Protein AF-A0A250WT28-F1 (afdb_monomer_lite)

pLDDT: mean 71.99, std 18.61, range [30.12, 95.12]

Sequence (180 aa):
MRSRLPEPYLRAFDVEDGTICCRICLDSLNASDLSSGLAIKLGCRCSASGFDVMHRSCAAQWFGSIHQSSKCEVCSSEAVGLPTDVKDKIRSGTSSTTSLHPGPEAAPIATILDQLSSFPSVPAFLGNYSAFCLLPATITCITLTLFYMKVIEVDNGTGIGLTIGISALTILHWFLFPRK

Organism: NCBI:txid1157962

InterPro domains:
  IPR011016 Zinc finger, RING-CH-type [PF12906] (22-75)
  IPR011016 Zinc finger, RING-CH-type [PS51292] (14-82)
  IPR011016 Zinc finger, RING-CH-type [SM00744] (21-76)
  IPR013083 Zinc finger, RING/FYVE/PHD-type [G3DSA:3.30.40.10] (13-82)

Structure (mmCIF, N/CA/C/O backbone):
data_AF-A0A250WT28-F1
#
_entry.id   AF-A0A250WT28-F1
#
loop_
_atom_site.group_PDB
_atom_site.id
_atom_site.type_symbol
_atom_site.label_atom_id
_atom_site.label_alt_id
_atom_site.label_comp_id
_atom_site.label_asym_id
_atom_site.label_entity_id
_atom_site.label_seq_id
_atom_site.pdbx_PDB_ins_code
_atom_site.Cartn_x
_atom_site.Cartn_y
_atom_site.Cartn_z
_atom_site.occupancy
_atom_site.B_iso_or_equiv
_atom_site.auth_seq_id
_atom_site.auth_comp_id
_atom_site.auth_asym_id
_atom_site.auth_atom_id
_atom_site.pdbx_PDB_model_num
ATOM 1 N N . MET A 1 1 ? 11.736 22.989 -9.990 1.00 37.16 1 MET A N 1
ATOM 2 C CA . MET A 1 1 ? 12.079 21.965 -11.001 1.00 37.16 1 MET A CA 1
ATOM 3 C C . MET A 1 1 ? 11.486 20.635 -10.556 1.00 37.16 1 MET A C 1
ATOM 5 O O . MET A 1 1 ? 12.041 20.006 -9.671 1.00 37.16 1 MET A O 1
ATOM 9 N N . ARG A 1 2 ? 10.310 20.257 -11.080 1.00 41.88 2 ARG A N 1
ATOM 10 C CA . ARG A 1 2 ? 9.745 18.910 -10.894 1.00 41.88 2 ARG A CA 1
ATOM 11 C C . ARG A 1 2 ? 10.356 18.027 -11.977 1.00 41.88 2 ARG A C 1
ATOM 13 O O . ARG A 1 2 ? 10.169 18.311 -13.159 1.00 41.88 2 ARG A O 1
ATOM 20 N N . SER A 1 3 ? 11.145 17.039 -11.581 1.00 40.41 3 SER A N 1
ATOM 21 C CA . SER A 1 3 ? 11.700 16.030 -12.478 1.00 40.41 3 SER A CA 1
ATOM 22 C C . SER A 1 3 ? 10.547 15.283 -13.151 1.00 40.41 3 SER A C 1
ATOM 24 O O . SER A 1 3 ? 9.738 14.637 -12.489 1.00 40.41 3 SER A O 1
ATOM 26 N N . ARG A 1 4 ? 10.447 15.422 -14.477 1.00 46.19 4 ARG A N 1
ATOM 27 C CA . ARG A 1 4 ? 9.578 14.591 -15.313 1.00 46.19 4 ARG A CA 1
ATOM 28 C C . ARG A 1 4 ? 10.151 13.180 -15.272 1.00 46.19 4 ARG A C 1
ATOM 30 O O . ARG A 1 4 ? 11.218 12.943 -15.833 1.00 46.19 4 ARG A O 1
ATOM 37 N N . LEU A 1 5 ? 9.483 12.278 -14.563 1.00 43.56 5 LEU A N 1
ATOM 38 C CA . LEU A 1 5 ? 9.768 10.856 -14.689 1.00 43.56 5 LEU A CA 1
ATOM 39 C C . LEU A 1 5 ? 9.374 10.394 -16.104 1.00 43.56 5 LEU A C 1
ATOM 41 O O . LEU A 1 5 ? 8.420 10.933 -16.672 1.00 43.56 5 LEU A O 1
ATOM 45 N N . PRO A 1 6 ? 10.123 9.449 -16.692 1.00 43.72 6 PRO A N 1
ATOM 46 C CA . PRO A 1 6 ? 9.881 8.964 -18.043 1.00 43.72 6 PRO A CA 1
ATOM 47 C C . PRO A 1 6 ? 8.494 8.305 -18.163 1.00 43.72 6 PRO A C 1
ATOM 49 O O . PRO A 1 6 ? 8.094 7.488 -17.334 1.00 43.72 6 PRO A O 1
ATOM 52 N N . GLU A 1 7 ? 7.789 8.654 -19.245 1.00 45.59 7 GLU A N 1
ATOM 53 C CA . GLU A 1 7 ? 6.416 8.252 -19.592 1.00 45.59 7 GLU A CA 1
ATOM 54 C C . GLU A 1 7 ? 6.078 6.741 -19.516 1.00 45.59 7 GLU A C 1
ATOM 56 O O . GLU A 1 7 ? 4.933 6.439 -19.174 1.00 45.59 7 GLU A O 1
ATOM 61 N N . PRO A 1 8 ? 6.985 5.760 -19.746 1.00 45.44 8 PRO A N 1
ATOM 62 C CA . PRO A 1 8 ? 6.608 4.343 -19.670 1.00 45.44 8 PRO A CA 1
ATOM 63 C C . PRO A 1 8 ? 6.257 3.838 -18.262 1.00 45.44 8 PRO A C 1
ATOM 65 O O . PRO A 1 8 ? 5.731 2.736 -18.147 1.00 45.44 8 PRO A O 1
ATOM 68 N N . TYR A 1 9 ? 6.511 4.609 -17.196 1.00 41.12 9 TYR A N 1
ATOM 69 C CA . TYR A 1 9 ? 6.112 4.228 -15.832 1.00 41.12 9 TYR A CA 1
ATOM 70 C C . TYR A 1 9 ? 4.741 4.793 -15.416 1.00 41.12 9 TYR A C 1
ATOM 72 O O . TYR A 1 9 ? 4.181 4.370 -14.408 1.00 41.12 9 TYR A O 1
ATOM 80 N N . LEU A 1 10 ? 4.183 5.742 -16.177 1.00 42.09 10 LEU A N 1
ATOM 81 C CA . LEU A 1 10 ? 2.917 6.405 -15.834 1.00 42.09 10 LEU A CA 1
ATOM 82 C C . LEU A 1 10 ? 1.678 5.719 -16.432 1.00 42.09 10 LEU A C 1
ATOM 84 O O . LEU A 1 10 ? 0.588 5.931 -15.918 1.00 42.09 10 LEU A O 1
ATOM 88 N N . ARG A 1 11 ? 1.834 4.851 -17.442 1.00 41.72 11 ARG A N 1
ATOM 89 C CA . ARG A 1 11 ? 0.713 4.158 -18.116 1.00 41.72 11 ARG A CA 1
ATOM 90 C C . ARG A 1 11 ? 0.277 2.825 -17.498 1.00 41.72 11 ARG A C 1
ATOM 92 O O . ARG A 1 11 ? -0.579 2.150 -18.052 1.00 41.72 11 ARG A O 1
ATOM 99 N N . ALA A 1 12 ? 0.842 2.408 -16.364 1.00 37.84 12 ALA A N 1
ATOM 100 C CA . ALA A 1 12 ? 0.394 1.181 -15.690 1.00 37.84 12 ALA A CA 1
ATOM 101 C C . ALA A 1 12 ? -0.852 1.385 -14.801 1.00 37.84 12 ALA A C 1
ATOM 103 O O . ALA A 1 12 ? -1.353 0.422 -14.230 1.00 37.84 12 ALA A O 1
ATOM 104 N N . PHE A 1 13 ? -1.353 2.620 -14.679 1.00 43.00 13 PHE A N 1
ATOM 105 C CA . PHE A 1 13 ? -2.541 2.954 -13.884 1.00 43.00 13 PHE A CA 1
ATOM 106 C C . PHE A 1 13 ? -3.515 3.882 -14.623 1.00 43.00 13 PHE A C 1
ATOM 108 O O . PHE A 1 13 ? -4.286 4.596 -13.983 1.00 43.00 13 PHE A O 1
ATOM 115 N N . ASP A 1 14 ? -3.524 3.855 -15.958 1.00 42.06 14 ASP A N 1
ATOM 116 C CA . ASP A 1 14 ? -4.690 4.336 -16.698 1.00 42.06 14 ASP A CA 1
ATOM 117 C C . ASP A 1 14 ? -5.802 3.290 -16.518 1.00 42.06 14 ASP A C 1
ATOM 119 O O . ASP A 1 14 ? -5.972 2.363 -17.307 1.00 42.06 14 ASP A O 1
ATOM 123 N N . VAL A 1 15 ? -6.516 3.398 -15.394 1.00 51.44 15 VAL A N 1
ATOM 124 C CA . VAL A 1 15 ? -7.811 2.747 -15.163 1.00 51.44 15 VAL A CA 1
ATOM 125 C C . VAL A 1 15 ? -8.800 3.436 -16.107 1.00 51.44 15 VAL A C 1
ATOM 127 O O . VAL A 1 15 ? -9.534 4.339 -15.715 1.00 51.44 15 VAL A O 1
ATOM 130 N N . GLU A 1 16 ? -8.720 3.091 -17.393 1.00 48.59 16 GLU A N 1
ATOM 131 C CA . GLU A 1 16 ? -9.537 3.665 -18.472 1.00 48.59 16 GLU A CA 1
ATOM 132 C C . GLU A 1 16 ? -10.879 2.943 -18.661 1.00 48.59 16 GLU A C 1
ATOM 134 O O . GLU A 1 16 ? -11.662 3.291 -19.536 1.00 48.59 16 GLU A O 1
ATOM 139 N N . ASP A 1 17 ? -11.200 2.004 -17.779 1.00 52.97 17 ASP A N 1
ATOM 140 C CA . ASP A 1 17 ? -12.549 1.494 -17.601 1.00 52.97 17 ASP A CA 1
ATOM 141 C C . ASP A 1 17 ? -12.997 1.869 -16.194 1.00 52.97 17 ASP A C 1
ATOM 143 O O . ASP A 1 17 ? -12.223 1.758 -15.248 1.00 52.97 17 ASP A O 1
ATOM 147 N N . GLY A 1 18 ? -14.249 2.288 -16.011 1.00 60.91 18 GLY A N 1
ATOM 148 C CA . GLY A 1 18 ? -14.852 2.592 -14.703 1.00 60.91 18 GLY A CA 1
ATOM 149 C C . GLY A 1 18 ? -14.945 1.397 -13.734 1.00 60.91 18 GLY A C 1
ATOM 150 O O . GLY A 1 18 ? -15.872 1.327 -12.928 1.00 60.91 18 GLY A O 1
ATOM 151 N N . THR A 1 19 ? -14.028 0.436 -13.828 1.00 68.06 19 THR A N 1
ATOM 152 C CA . THR A 1 19 ? -13.815 -0.685 -12.928 1.00 68.06 19 THR A CA 1
ATOM 153 C C . THR A 1 19 ? -13.256 -0.178 -11.608 1.00 68.06 19 THR A C 1
ATOM 155 O O . THR A 1 19 ? -12.152 0.359 -11.527 1.00 68.06 19 THR A O 1
ATOM 158 N N . ILE A 1 20 ? -14.039 -0.356 -10.554 1.00 81.81 20 ILE A N 1
ATOM 159 C CA . ILE A 1 20 ? -13.623 -0.075 -9.186 1.00 81.81 20 ILE A CA 1
ATOM 160 C C . ILE A 1 20 ? -12.751 -1.248 -8.730 1.00 81.81 20 ILE A C 1
ATOM 162 O O . ILE A 1 20 ? -13.144 -2.395 -8.911 1.00 81.81 20 ILE A O 1
ATOM 166 N N . CYS A 1 21 ? -11.589 -0.994 -8.129 1.00 87.19 21 CYS A N 1
ATOM 167 C CA . CYS A 1 21 ? -10.707 -2.047 -7.612 1.00 87.19 21 CYS A CA 1
ATOM 168 C C . CYS A 1 21 ? -10.499 -1.892 -6.106 1.00 87.19 21 CYS A C 1
ATOM 170 O O . CYS A 1 21 ? -10.442 -0.780 -5.573 1.00 87.19 21 CYS A O 1
ATOM 172 N N . CYS A 1 22 ? -10.360 -3.009 -5.394 1.00 90.88 22 CYS A N 1
ATOM 173 C CA . CYS A 1 22 ? -10.061 -2.975 -3.972 1.00 90.88 22 CYS A CA 1
ATOM 174 C C . CYS A 1 22 ? -8.612 -2.525 -3.769 1.00 90.88 22 CYS A C 1
ATOM 176 O O . CYS A 1 22 ? -7.687 -3.237 -4.130 1.00 90.88 22 CYS A O 1
ATOM 178 N N . ARG A 1 23 ? -8.379 -1.386 -3.112 1.00 87.88 23 ARG A N 1
ATOM 179 C CA . ARG A 1 23 ? -7.018 -0.831 -2.957 1.00 87.88 23 ARG A CA 1
ATOM 180 C C . ARG A 1 23 ? -6.025 -1.681 -2.147 1.00 87.88 23 ARG A C 1
ATOM 182 O O . ARG A 1 23 ? -4.846 -1.359 -2.126 1.00 87.88 23 ARG A O 1
ATOM 189 N N . ILE A 1 24 ? -6.499 -2.705 -1.431 1.00 90.75 24 ILE A N 1
ATOM 190 C CA . ILE A 1 24 ? -5.652 -3.560 -0.584 1.00 90.75 24 ILE A CA 1
ATOM 191 C C . ILE A 1 24 ? -5.164 -4.789 -1.349 1.00 90.75 24 ILE A C 1
ATOM 193 O O . ILE A 1 24 ? -3.980 -5.098 -1.285 1.00 90.75 24 ILE A O 1
ATOM 197 N N . CYS A 1 25 ? -6.054 -5.489 -2.060 1.00 92.50 25 CYS A N 1
ATOM 198 C CA . CYS A 1 25 ? -5.685 -6.672 -2.846 1.00 92.50 25 CYS A CA 1
ATOM 199 C C . CYS A 1 25 ? -5.506 -6.388 -4.342 1.00 92.50 25 CYS A C 1
ATOM 201 O O . CYS A 1 25 ? -5.004 -7.242 -5.055 1.00 92.50 25 CYS A O 1
ATOM 203 N N . LEU A 1 26 ? -5.879 -5.191 -4.802 1.00 89.62 26 LEU A N 1
ATOM 204 C CA . LEU A 1 26 ? -5.861 -4.744 -6.199 1.00 89.62 26 LEU A CA 1
ATOM 205 C C . LEU A 1 26 ? -6.792 -5.523 -7.143 1.00 89.62 26 LEU A C 1
ATOM 207 O O . LEU A 1 26 ? -6.817 -5.233 -8.335 1.00 89.62 26 LEU A O 1
ATOM 211 N N . ASP A 1 27 ? -7.615 -6.431 -6.615 1.00 89.69 27 ASP A N 1
ATOM 212 C CA . ASP A 1 27 ? -8.633 -7.138 -7.390 1.00 89.69 27 ASP A CA 1
ATOM 213 C C . ASP A 1 27 ? -9.806 -6.219 -7.756 1.00 89.69 27 ASP A C 1
ATOM 215 O O . ASP A 1 27 ? -10.205 -5.336 -6.983 1.00 89.69 27 ASP A O 1
ATOM 219 N N . SER A 1 28 ? -10.394 -6.465 -8.924 1.00 88.00 28 SER A N 1
ATOM 220 C CA . SER A 1 28 ? -11.584 -5.762 -9.401 1.00 88.00 28 SER A CA 1
ATOM 221 C C . SER A 1 28 ? -12.808 -6.065 -8.534 1.00 88.00 28 SER A C 1
ATOM 223 O O . SER A 1 28 ? -13.036 -7.199 -8.120 1.00 88.00 28 SER A O 1
ATOM 225 N N . LEU A 1 29 ? -13.614 -5.037 -8.290 1.00 86.88 29 LEU A N 1
ATOM 226 C CA . LEU A 1 29 ? -14.873 -5.090 -7.558 1.00 86.88 29 LEU A CA 1
ATOM 227 C C . LEU A 1 29 ? -16.028 -4.892 -8.534 1.00 86.88 29 LEU A C 1
ATOM 229 O O . LEU A 1 29 ? -16.115 -3.867 -9.215 1.00 86.88 29 LEU A O 1
ATOM 233 N N . ASN A 1 30 ? -16.957 -5.841 -8.553 1.00 84.56 30 ASN A N 1
ATOM 234 C CA . ASN A 1 30 ? -18.154 -5.749 -9.375 1.00 84.56 30 ASN A CA 1
ATOM 235 C C . ASN A 1 30 ? -19.343 -5.228 -8.558 1.00 84.56 30 ASN A C 1
ATOM 237 O O . ASN A 1 30 ? -19.406 -5.358 -7.334 1.00 84.56 30 ASN A O 1
ATOM 241 N N . ALA A 1 31 ? -20.355 -4.687 -9.242 1.00 79.75 31 ALA A N 1
ATOM 242 C CA . ALA A 1 31 ? -21.599 -4.260 -8.594 1.00 79.75 31 ALA A CA 1
ATOM 243 C C . ALA A 1 31 ? -22.287 -5.410 -7.826 1.00 79.75 31 ALA A C 1
ATOM 245 O O . ALA A 1 31 ? -22.871 -5.190 -6.763 1.00 79.75 31 ALA A O 1
ATOM 246 N N . SER A 1 32 ? -22.155 -6.644 -8.326 1.00 83.00 32 SER A N 1
ATOM 247 C CA . SER A 1 32 ? -22.651 -7.858 -7.673 1.00 83.00 32 SER A CA 1
ATOM 248 C C . SER A 1 32 ? -22.025 -8.082 -6.295 1.00 83.00 32 SER A C 1
ATOM 250 O O . SER A 1 32 ? -22.739 -8.462 -5.369 1.00 83.00 32 SER A O 1
ATOM 252 N N . ASP A 1 33 ? -20.737 -7.775 -6.123 1.00 86.12 33 ASP A N 1
ATOM 253 C CA . ASP A 1 33 ? -20.021 -7.951 -4.852 1.00 86.12 33 ASP A CA 1
ATOM 254 C C . ASP A 1 33 ? -20.517 -6.972 -3.789 1.00 86.12 33 ASP A C 1
ATOM 256 O O . ASP A 1 33 ? -20.582 -7.291 -2.600 1.00 86.12 33 ASP A O 1
ATOM 260 N N . LEU A 1 34 ? -20.931 -5.781 -4.225 1.00 84.94 34 LEU A N 1
ATOM 261 C CA . LEU A 1 34 ? -21.546 -4.789 -3.353 1.00 84.94 34 LEU A CA 1
ATOM 262 C C . LEU A 1 34 ? -22.952 -5.217 -2.921 1.00 84.94 34 LEU A C 1
ATOM 264 O O . LEU A 1 34 ? -23.323 -5.044 -1.763 1.00 84.94 34 LEU A O 1
ATOM 268 N N . SER A 1 35 ? -23.724 -5.804 -3.840 1.00 83.12 35 SER A N 1
ATOM 269 C CA . SER A 1 35 ? -25.070 -6.311 -3.542 1.00 83.12 35 SER A CA 1
ATOM 270 C C . SER A 1 35 ? -25.063 -7.569 -2.666 1.00 83.12 35 SER A C 1
ATOM 272 O O . SER A 1 35 ? -25.977 -7.763 -1.869 1.00 83.12 35 SER A O 1
ATOM 274 N N . SER A 1 36 ? -24.020 -8.400 -2.767 1.00 88.38 36 SER A N 1
ATOM 275 C CA . SER A 1 36 ? -23.851 -9.620 -1.967 1.00 88.38 36 SER A CA 1
ATOM 276 C C . SER A 1 36 ? -23.209 -9.366 -0.597 1.00 88.38 36 SER A C 1
ATOM 278 O O . SER A 1 36 ? -23.157 -10.272 0.234 1.00 88.38 36 SER A O 1
ATOM 280 N N . GLY A 1 37 ? -22.719 -8.147 -0.341 1.00 87.62 37 GLY A N 1
ATOM 281 C CA . GLY A 1 37 ? -22.025 -7.779 0.896 1.00 87.62 37 GLY A CA 1
ATOM 282 C C . GLY A 1 37 ? -20.576 -8.275 0.985 1.00 87.62 37 GLY A C 1
ATOM 283 O O . GLY A 1 37 ? -19.944 -8.133 2.038 1.00 87.62 37 GLY A O 1
ATOM 284 N N . LEU A 1 38 ? -20.032 -8.839 -0.101 1.00 90.31 38 LEU A N 1
ATOM 285 C CA . LEU A 1 38 ? -18.605 -9.161 -0.231 1.00 90.31 38 LEU A CA 1
ATOM 286 C C . LEU A 1 38 ? -17.752 -7.895 -0.318 1.00 90.31 38 LEU A C 1
ATOM 288 O O . LEU A 1 38 ? -16.616 -7.876 0.158 1.00 90.31 38 LEU A O 1
ATOM 292 N N . ALA A 1 39 ? -18.321 -6.830 -0.870 1.00 92.31 39 ALA A N 1
ATOM 293 C CA . ALA A 1 39 ? -17.761 -5.496 -0.898 1.00 92.31 39 ALA A CA 1
ATOM 294 C C . ALA A 1 39 ? -18.598 -4.536 -0.052 1.00 92.31 39 ALA A C 1
ATOM 296 O O . ALA A 1 39 ? -19.809 -4.690 0.099 1.00 92.31 39 ALA A O 1
ATOM 297 N N . ILE A 1 40 ? -17.944 -3.513 0.481 1.00 93.12 40 ILE A N 1
ATOM 298 C CA . ILE A 1 40 ? -18.572 -2.453 1.260 1.00 93.12 40 ILE A CA 1
ATOM 299 C C . ILE A 1 40 ? -18.126 -1.090 0.748 1.00 93.12 40 ILE A C 1
ATOM 301 O O . ILE A 1 40 ? -16.989 -0.913 0.308 1.00 93.12 40 ILE A O 1
ATOM 305 N N . LYS A 1 41 ? -19.024 -0.111 0.865 1.00 93.06 41 LYS A N 1
ATOM 306 C CA . LYS A 1 41 ? -18.678 1.304 0.738 1.00 93.06 41 LYS A CA 1
ATOM 307 C C . LYS A 1 41 ? -18.253 1.840 2.097 1.00 93.06 41 LYS A C 1
ATOM 309 O O . LYS A 1 41 ? -19.010 1.764 3.056 1.00 93.06 41 LYS A O 1
ATOM 314 N N . LEU A 1 42 ? -17.067 2.425 2.170 1.00 92.25 42 LEU A N 1
ATOM 315 C CA . LEU A 1 42 ? -16.527 3.086 3.352 1.00 92.25 42 LEU A CA 1
ATOM 316 C C . LEU A 1 42 ? -17.321 4.347 3.716 1.00 92.25 42 LEU A C 1
ATOM 318 O O . LEU A 1 42 ? -17.384 4.702 4.890 1.00 92.25 42 LEU A O 1
ATOM 322 N N . GLY A 1 43 ? -17.920 5.028 2.733 1.00 90.56 43 GLY A N 1
ATOM 323 C CA . GLY A 1 43 ? -18.716 6.242 2.958 1.00 90.56 43 GLY A CA 1
ATOM 324 C C . GLY A 1 43 ? -17.897 7.456 3.415 1.00 90.56 43 GLY A C 1
ATOM 325 O O . GLY A 1 43 ? -18.424 8.345 4.077 1.00 90.56 43 GLY A O 1
ATOM 326 N N . CYS A 1 44 ? -16.600 7.484 3.104 1.00 92.31 44 CYS A N 1
ATOM 327 C CA . CYS A 1 44 ? -15.731 8.631 3.358 1.00 92.31 44 CYS A CA 1
ATOM 328 C C . CYS A 1 44 ? -15.735 9.601 2.158 1.00 92.31 44 CYS A C 1
ATOM 330 O O . CYS A 1 44 ? -16.357 9.347 1.131 1.00 92.31 44 CYS A O 1
ATOM 332 N N . ARG A 1 45 ? -14.995 10.716 2.236 1.00 90.12 45 ARG A N 1
ATOM 333 C CA . ARG A 1 45 ? -14.951 11.729 1.156 1.00 90.12 45 ARG A CA 1
ATOM 334 C C . ARG A 1 45 ? -14.347 11.229 -0.166 1.00 90.12 45 ARG A C 1
ATOM 336 O O . ARG A 1 45 ? -14.416 11.934 -1.166 1.00 90.12 45 ARG A O 1
ATOM 343 N N . CYS A 1 46 ? -13.773 10.026 -0.182 1.00 86.19 46 CYS A N 1
ATOM 344 C CA . CYS A 1 46 ? -13.194 9.403 -1.371 1.00 86.19 46 CYS A CA 1
ATOM 345 C C . CYS A 1 46 ? -14.230 8.798 -2.335 1.00 86.19 46 CYS A C 1
ATOM 347 O O . CYS A 1 46 ? -13.835 8.202 -3.333 1.00 86.19 46 CYS A O 1
ATOM 349 N N . SER A 1 47 ? -15.535 8.941 -2.079 1.00 79.31 47 SER A N 1
ATOM 350 C CA . SER A 1 47 ? -16.576 8.388 -2.960 1.00 79.31 47 SER A CA 1
ATOM 351 C C . SER A 1 47 ? -16.507 8.891 -4.398 1.00 79.31 47 SER A C 1
ATOM 353 O O . SER A 1 47 ? -16.802 8.144 -5.323 1.00 79.31 47 SER A O 1
ATOM 355 N N . ALA A 1 48 ? -16.069 10.135 -4.606 1.00 74.31 48 ALA A N 1
ATOM 356 C CA . ALA A 1 48 ? -15.921 10.697 -5.947 1.00 74.31 48 ALA A CA 1
ATOM 357 C C . ALA A 1 48 ? -14.704 10.143 -6.712 1.00 74.31 48 ALA A C 1
ATOM 359 O O . ALA A 1 48 ? -14.661 10.242 -7.932 1.00 74.31 48 ALA A O 1
ATOM 360 N N . SER A 1 49 ? -13.718 9.578 -6.009 1.00 73.50 49 SER A N 1
ATOM 361 C CA . SER A 1 49 ? -12.466 9.081 -6.591 1.00 73.50 49 SER A CA 1
ATOM 362 C C . SER A 1 49 ? -12.403 7.556 -6.699 1.00 73.50 49 SER A C 1
ATOM 364 O O . SER A 1 49 ? -11.345 7.017 -7.002 1.00 73.50 49 SER A O 1
ATOM 366 N N . GLY A 1 50 ? -13.507 6.847 -6.434 1.00 77.38 50 GLY A N 1
ATOM 367 C CA . GLY A 1 50 ? -13.592 5.386 -6.567 1.00 77.38 50 GLY A CA 1
ATOM 368 C C . GLY A 1 50 ? -12.846 4.592 -5.487 1.00 77.38 50 GLY A C 1
ATOM 369 O O . GLY A 1 50 ? -12.934 3.370 -5.456 1.00 77.38 50 GLY A O 1
ATOM 370 N N . PHE A 1 51 ? -12.159 5.261 -4.555 1.00 84.12 51 PHE A N 1
ATOM 371 C CA . PHE A 1 51 ? -11.440 4.611 -3.450 1.00 84.12 51 PHE A CA 1
ATOM 372 C C . PHE A 1 51 ? -12.317 4.337 -2.220 1.00 84.12 51 PHE A C 1
ATOM 374 O O . PHE A 1 51 ? -11.797 3.957 -1.167 1.00 84.12 51 PHE A O 1
ATOM 381 N N . ASP A 1 52 ? -13.627 4.579 -2.308 1.00 88.75 52 ASP A N 1
ATOM 382 C CA . ASP A 1 52 ? -14.555 4.328 -1.208 1.00 88.75 52 ASP A CA 1
ATOM 383 C C . ASP A 1 52 ? -15.094 2.899 -1.171 1.00 88.75 52 ASP A C 1
ATOM 385 O O . ASP A 1 52 ? -15.793 2.579 -0.217 1.00 88.75 52 ASP A O 1
ATOM 389 N N . VAL A 1 53 ? -14.774 2.038 -2.139 1.00 91.25 53 VAL A N 1
ATOM 390 C CA . VAL A 1 53 ? -15.233 0.644 -2.159 1.00 91.25 53 VAL A CA 1
ATOM 391 C C . VAL A 1 53 ? -14.082 -0.311 -1.879 1.00 91.25 53 VAL A C 1
ATOM 393 O O . VAL A 1 53 ? -12.995 -0.194 -2.444 1.00 91.25 53 VAL A O 1
ATOM 396 N N . MET A 1 54 ? -14.316 -1.286 -1.005 1.00 93.06 54 MET A N 1
ATOM 397 C CA . MET A 1 54 ? -13.345 -2.326 -0.671 1.00 93.06 54 MET A CA 1
ATOM 398 C C . MET A 1 54 ? -14.042 -3.652 -0.379 1.00 93.06 54 MET A C 1
ATOM 400 O O . MET A 1 54 ? -15.183 -3.660 0.076 1.00 93.06 54 MET A O 1
ATOM 404 N N . HIS A 1 55 ? -13.336 -4.774 -0.541 1.00 95.00 55 HIS A N 1
ATOM 405 C CA . HIS A 1 55 ? -13.790 -6.044 0.021 1.00 95.00 55 HIS A CA 1
ATOM 406 C C . HIS A 1 55 ? -13.987 -5.923 1.533 1.00 95.00 55 HIS A C 1
ATOM 408 O O . HIS A 1 55 ? -13.166 -5.324 2.236 1.00 95.00 55 HIS A O 1
ATOM 414 N N . ARG A 1 56 ? -15.054 -6.535 2.050 1.00 94.50 56 ARG A N 1
ATOM 415 C CA . ARG A 1 56 ? -15.382 -6.537 3.478 1.00 94.50 56 ARG A CA 1
ATOM 416 C C . ARG A 1 56 ? -14.239 -7.118 4.312 1.00 94.50 56 ARG A C 1
ATOM 418 O O . ARG A 1 56 ? -13.890 -6.550 5.343 1.00 94.50 56 ARG A O 1
ATOM 425 N N . SER A 1 57 ? -13.632 -8.209 3.844 1.00 94.69 57 SER A N 1
ATOM 426 C CA . SER A 1 57 ? -12.470 -8.846 4.478 1.00 94.69 57 SER A CA 1
ATOM 427 C C . SER A 1 57 ? -11.256 -7.914 4.513 1.00 94.69 57 SER A C 1
ATOM 429 O O . SER A 1 57 ? -10.660 -7.716 5.573 1.00 94.69 57 SER A O 1
ATOM 431 N N . CYS A 1 58 ? -10.934 -7.271 3.387 1.00 95.12 58 CYS A N 1
ATOM 432 C CA . CYS A 1 58 ? -9.843 -6.302 3.300 1.00 95.12 58 CYS A CA 1
ATOM 433 C C . CYS A 1 58 ? -10.072 -5.102 4.223 1.00 95.12 58 CYS A C 1
ATOM 435 O O . CYS A 1 58 ? -9.147 -4.672 4.910 1.00 95.12 58 CYS A O 1
ATOM 437 N N . ALA A 1 59 ? -11.299 -4.583 4.286 1.00 94.50 59 ALA A N 1
ATOM 438 C CA . ALA A 1 59 ? -11.642 -3.497 5.193 1.00 94.50 59 ALA A CA 1
ATOM 439 C C . ALA A 1 59 ? -11.520 -3.926 6.665 1.00 94.50 59 ALA A C 1
ATOM 441 O O . ALA A 1 59 ? -10.943 -3.195 7.466 1.00 94.50 59 ALA A O 1
ATOM 442 N N . ALA A 1 60 ? -11.989 -5.122 7.026 1.00 94.06 60 ALA A N 1
ATOM 443 C CA . ALA A 1 60 ? -11.884 -5.630 8.392 1.00 94.06 60 ALA A CA 1
ATOM 444 C C . 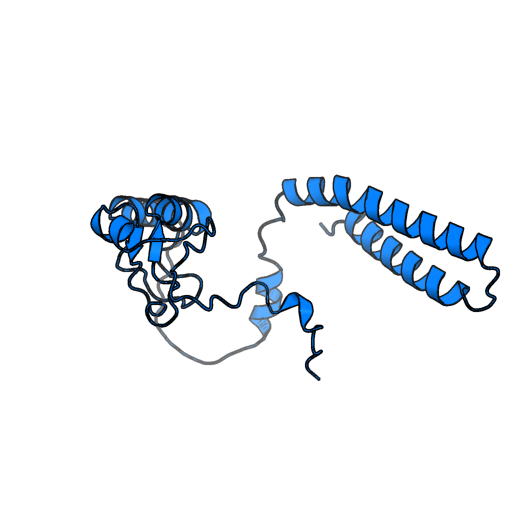ALA A 1 60 ? -10.428 -5.809 8.847 1.00 94.06 60 ALA A C 1
ATOM 446 O O . ALA A 1 60 ? -10.065 -5.410 9.956 1.00 94.06 60 ALA A O 1
ATOM 447 N N . GLN A 1 61 ? -9.572 -6.358 7.985 1.00 94.88 61 GLN A N 1
ATOM 448 C CA . GLN A 1 61 ? -8.151 -6.510 8.283 1.00 94.88 61 GLN A CA 1
ATOM 449 C C . GLN A 1 61 ? -7.446 -5.154 8.373 1.00 94.88 61 GLN A C 1
ATOM 451 O O . GLN A 1 61 ? -6.714 -4.909 9.335 1.00 94.88 61 GLN A O 1
ATOM 456 N N . TRP A 1 62 ? -7.693 -4.266 7.407 1.00 94.38 62 TRP A N 1
ATOM 457 C CA . TRP A 1 62 ? -7.067 -2.950 7.368 1.00 94.38 62 TRP A CA 1
ATOM 458 C C . TRP A 1 62 ? -7.485 -2.103 8.566 1.00 94.38 62 TRP A C 1
ATOM 460 O O . TRP A 1 62 ? -6.669 -1.824 9.439 1.00 94.38 62 TRP A O 1
ATOM 470 N N . PHE A 1 63 ? -8.767 -1.756 8.664 1.00 94.56 63 PHE A N 1
ATOM 471 C CA . PHE A 1 63 ? -9.270 -0.856 9.698 1.00 94.56 63 PHE A CA 1
ATOM 472 C C . PHE A 1 63 ? -9.212 -1.490 11.092 1.00 94.56 63 PHE A C 1
ATOM 474 O O . PHE A 1 63 ? -8.899 -0.801 12.055 1.00 94.56 63 PHE A O 1
ATOM 481 N N . GLY A 1 64 ? -9.453 -2.799 11.212 1.00 90.81 64 GLY A N 1
ATOM 482 C CA . GLY A 1 64 ? -9.523 -3.485 12.504 1.00 90.81 64 GLY A CA 1
ATOM 483 C C . GLY A 1 64 ? -8.212 -4.090 13.012 1.00 90.81 64 GLY A C 1
ATOM 484 O O . GLY A 1 64 ? -8.186 -4.579 14.141 1.00 90.81 64 GLY A O 1
ATOM 485 N N . SER A 1 65 ? -7.143 -4.150 12.213 1.00 89.19 65 SER A N 1
ATOM 486 C CA . SER A 1 65 ? -5.885 -4.793 12.649 1.00 89.19 65 SER A CA 1
ATOM 487 C C . SER A 1 65 ? -4.638 -3.991 12.306 1.00 89.19 65 SER A C 1
ATOM 489 O O . SER A 1 65 ? -3.756 -3.876 13.152 1.00 89.19 65 SER A O 1
ATOM 491 N N . ILE A 1 66 ? -4.561 -3.439 11.094 1.00 90.69 66 ILE A N 1
ATOM 492 C CA . ILE A 1 66 ? -3.356 -2.748 10.615 1.00 90.69 66 ILE A CA 1
ATOM 493 C C . ILE A 1 66 ? -3.414 -1.260 10.973 1.00 90.69 66 ILE A C 1
ATOM 495 O O . ILE A 1 66 ? -2.539 -0.755 11.663 1.00 90.69 66 ILE A O 1
ATOM 499 N N . HIS A 1 67 ? -4.466 -0.572 10.535 1.00 92.00 67 HIS A N 1
ATOM 500 C CA . HIS A 1 67 ? -4.656 0.864 10.723 1.00 92.00 67 HIS A CA 1
ATOM 501 C C . HIS A 1 67 ? -5.240 1.215 12.098 1.00 92.00 67 HIS A C 1
ATOM 503 O O . HIS A 1 67 ? -4.922 2.264 12.644 1.00 92.00 67 HIS A O 1
ATOM 509 N N . GLN A 1 68 ? -6.097 0.347 12.657 1.00 92.88 68 GLN A N 1
ATOM 510 C CA . GLN A 1 68 ? -6.701 0.491 13.997 1.00 92.88 68 GLN A CA 1
ATOM 511 C C . GLN A 1 68 ? -7.380 1.848 14.245 1.00 92.88 68 GLN A C 1
ATOM 513 O O . GLN A 1 68 ? -7.431 2.357 15.359 1.00 92.88 68 GLN A O 1
ATOM 518 N N . SER A 1 69 ? -7.924 2.447 13.193 1.00 92.31 69 SER A N 1
ATOM 519 C CA . SER A 1 69 ? -8.625 3.724 13.240 1.00 92.31 69 SER A CA 1
ATOM 520 C C . SER A 1 69 ? -9.713 3.707 12.189 1.00 92.31 69 SER A C 1
ATOM 522 O O . SER A 1 69 ? -9.501 3.190 11.093 1.00 92.31 69 SER A O 1
ATOM 524 N N . SER A 1 70 ? -10.870 4.274 12.518 1.00 93.12 70 SER A N 1
ATOM 525 C CA . SER A 1 70 ? -12.034 4.383 11.637 1.00 93.12 70 SER A CA 1
ATOM 526 C C . SER A 1 70 ? -11.922 5.530 10.629 1.00 93.12 70 SER A C 1
ATOM 528 O O . SER A 1 70 ? -12.796 5.691 9.777 1.00 93.12 70 SER A O 1
ATOM 530 N N . LYS A 1 71 ? -10.836 6.310 10.667 1.00 93.81 71 LYS A N 1
ATOM 531 C CA . LYS A 1 71 ? -10.558 7.353 9.676 1.00 93.81 71 LYS A CA 1
ATOM 532 C C . LYS A 1 71 ? -9.955 6.752 8.410 1.00 93.81 71 LYS A C 1
ATOM 534 O O . LYS A 1 71 ? -9.116 5.861 8.461 1.00 93.81 71 LYS A O 1
ATOM 539 N N . CYS A 1 72 ? -10.357 7.257 7.252 1.00 92.44 72 CYS A N 1
ATOM 540 C CA . CYS A 1 72 ? -9.744 6.891 5.982 1.00 92.44 72 CYS A CA 1
ATOM 541 C C . CYS A 1 72 ? -8.331 7.489 5.883 1.00 92.44 72 CYS A C 1
ATOM 543 O O . CYS A 1 72 ? -8.186 8.698 5.991 1.00 92.44 72 CYS A O 1
ATOM 545 N N . GLU A 1 73 ? -7.312 6.681 5.593 1.00 90.75 73 GLU A N 1
ATOM 546 C CA . GLU A 1 73 ? -5.918 7.150 5.440 1.00 90.75 73 GLU A CA 1
ATOM 547 C C . GLU A 1 73 ? -5.709 8.158 4.293 1.00 90.75 73 GLU A C 1
ATOM 549 O O . GLU A 1 73 ? -4.760 8.931 4.304 1.00 90.75 73 GLU A O 1
ATOM 554 N N . VAL A 1 74 ? -6.605 8.159 3.300 1.00 89.62 74 VAL A N 1
ATOM 555 C CA . VAL A 1 74 ? -6.472 8.997 2.099 1.00 89.62 74 VAL A CA 1
ATOM 556 C C . VAL A 1 74 ? -7.050 10.395 2.324 1.00 89.62 74 VAL A C 1
ATOM 558 O O . VAL A 1 74 ? -6.458 11.387 1.916 1.00 89.62 74 VAL A O 1
ATOM 561 N N . CYS A 1 75 ? -8.225 10.491 2.957 1.00 90.75 75 CYS A N 1
ATOM 562 C CA . CYS A 1 75 ? -8.939 11.765 3.137 1.00 90.75 75 CYS A CA 1
ATOM 563 C C . CYS A 1 75 ? -9.129 12.180 4.600 1.00 90.75 75 CYS A C 1
ATOM 565 O O . CYS A 1 75 ? -9.815 13.169 4.871 1.00 90.75 75 CYS A O 1
ATOM 567 N N . SER A 1 76 ? -8.613 11.392 5.543 1.00 91.94 76 SER A N 1
ATOM 568 C CA . SER A 1 76 ? -8.712 11.581 6.998 1.00 91.94 76 SER A CA 1
ATOM 569 C C . SER A 1 76 ? -10.137 11.711 7.552 1.00 91.94 76 SER A C 1
ATOM 571 O O . SER A 1 76 ? -10.325 12.046 8.721 1.00 91.94 76 SER A O 1
ATOM 573 N N . SER A 1 77 ? -11.153 11.441 6.728 1.00 93.31 77 SER A N 1
ATOM 574 C CA . SER A 1 77 ? -12.566 11.488 7.105 1.00 93.31 77 SER A CA 1
ATOM 575 C C . SER A 1 77 ? -13.029 10.135 7.632 1.00 93.31 77 SER A C 1
ATOM 577 O O . SER A 1 77 ? -12.511 9.097 7.220 1.00 93.31 77 SER A O 1
ATOM 579 N N . GLU A 1 78 ? -14.026 10.151 8.511 1.00 93.31 78 GLU A N 1
ATOM 580 C CA . GLU A 1 78 ? -14.598 8.946 9.112 1.00 93.31 78 GLU A CA 1
ATOM 581 C C . GLU A 1 78 ? -15.182 8.000 8.048 1.00 93.31 78 GLU A C 1
ATOM 583 O O . GLU A 1 78 ? -15.970 8.419 7.195 1.00 93.31 78 GLU A O 1
ATOM 588 N N . ALA A 1 79 ? -14.810 6.721 8.098 1.00 94.12 79 ALA A N 1
ATOM 589 C CA . ALA A 1 79 ? -15.386 5.664 7.274 1.00 94.12 79 ALA A CA 1
ATOM 590 C C . ALA A 1 79 ? -16.668 5.132 7.937 1.00 94.12 79 ALA A C 1
ATOM 592 O O . ALA A 1 79 ? -16.679 4.134 8.664 1.00 94.12 79 ALA A O 1
ATOM 593 N N . VAL A 1 80 ? -17.776 5.832 7.699 1.00 93.00 80 VAL A N 1
ATOM 594 C CA . VAL A 1 80 ? -19.073 5.547 8.333 1.00 93.00 80 VAL A CA 1
ATOM 595 C C . VAL A 1 80 ? -19.655 4.183 7.956 1.00 93.00 80 VAL A C 1
ATOM 597 O O . VAL A 1 80 ? -20.385 3.599 8.759 1.00 93.00 80 VAL A O 1
ATOM 600 N N . GLY A 1 81 ? -19.306 3.646 6.786 1.00 91.44 81 GLY A N 1
ATOM 601 C CA . GLY A 1 81 ? -19.814 2.375 6.263 1.00 91.44 81 GLY A CA 1
ATOM 602 C C . GLY A 1 81 ? -19.070 1.125 6.742 1.00 91.44 81 GLY A C 1
ATOM 603 O O . GLY A 1 81 ? -19.322 0.035 6.235 1.00 91.44 81 GLY A O 1
ATOM 604 N N . LEU A 1 82 ? -18.155 1.251 7.711 1.00 93.19 82 LEU A N 1
ATOM 605 C CA . LEU A 1 82 ? -17.494 0.084 8.298 1.00 93.19 82 LEU A CA 1
ATOM 606 C C . LEU A 1 82 ? -18.493 -0.827 9.045 1.00 93.19 82 LEU A C 1
ATOM 608 O O . LEU A 1 82 ? -19.372 -0.310 9.748 1.00 93.19 82 LEU A O 1
ATOM 612 N N . PRO A 1 83 ? -18.330 -2.164 8.960 1.00 91.62 83 PRO A N 1
ATOM 613 C CA . PRO A 1 83 ? -19.113 -3.119 9.738 1.00 91.62 83 PRO A CA 1
ATOM 614 C C . PRO A 1 83 ? -18.962 -2.887 11.246 1.00 91.62 83 PRO A C 1
ATOM 616 O O . PRO A 1 83 ? -17.905 -2.453 11.714 1.00 91.62 83 PRO A O 1
ATOM 619 N N . THR A 1 84 ? -20.008 -3.185 12.017 1.00 91.38 84 THR A N 1
ATOM 620 C CA . THR A 1 84 ? -20.017 -2.989 13.478 1.00 91.38 84 THR A CA 1
ATOM 621 C C . THR A 1 84 ? -18.910 -3.779 14.165 1.00 91.38 84 THR A C 1
ATOM 623 O O . THR A 1 84 ? -18.206 -3.219 14.996 1.00 91.38 84 THR A O 1
ATOM 626 N N . ASP A 1 85 ? -18.664 -5.016 13.728 1.00 91.38 85 ASP A N 1
ATOM 627 C CA . ASP A 1 85 ? -17.593 -5.873 14.246 1.00 91.38 85 ASP A CA 1
ATOM 628 C C . ASP A 1 85 ? -16.198 -5.238 14.099 1.00 91.38 85 ASP A C 1
ATOM 630 O O . ASP A 1 85 ? -15.352 -5.343 14.988 1.00 91.38 85 ASP A O 1
ATOM 634 N N . VAL A 1 86 ? -15.972 -4.502 13.008 1.00 91.69 86 VAL A N 1
ATOM 635 C CA . VAL A 1 86 ? -14.718 -3.777 12.765 1.00 91.69 86 VAL A CA 1
ATOM 636 C C . VAL A 1 86 ? -14.629 -2.531 13.646 1.00 91.69 86 VAL A C 1
ATOM 638 O O . VAL A 1 86 ? -13.576 -2.266 14.228 1.00 91.69 86 VAL A O 1
ATOM 641 N N . LYS A 1 87 ? -15.728 -1.777 13.779 1.00 91.94 87 LYS A N 1
ATOM 642 C CA . LYS A 1 87 ? -15.797 -0.585 14.644 1.00 91.94 87 LYS A CA 1
ATOM 643 C C . LYS A 1 87 ? -15.564 -0.932 16.113 1.00 91.94 87 LYS A C 1
ATOM 645 O O . LYS A 1 87 ? -14.825 -0.220 16.793 1.00 91.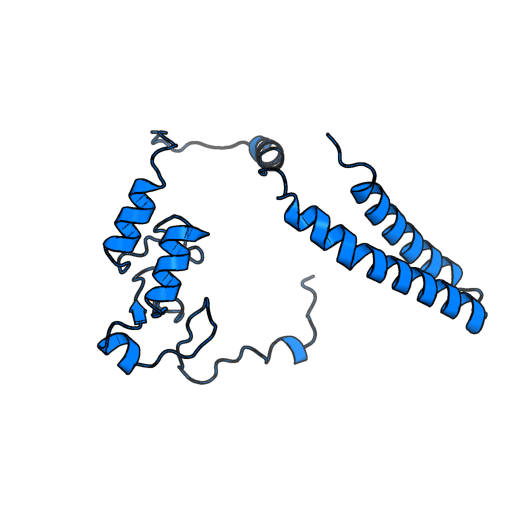94 87 LYS A O 1
ATOM 650 N N . ASP A 1 88 ? -16.132 -2.038 16.581 1.00 90.94 88 ASP A N 1
ATOM 651 C CA . ASP A 1 88 ? -15.941 -2.523 17.948 1.00 90.94 88 ASP A CA 1
ATOM 652 C C . ASP A 1 88 ? -14.476 -2.887 18.194 1.00 90.94 88 ASP A C 1
ATOM 654 O O . ASP A 1 88 ? -13.892 -2.467 19.192 1.00 90.94 88 ASP A O 1
ATOM 658 N N . LYS A 1 89 ? -13.835 -3.563 17.233 1.00 89.38 89 LYS A N 1
ATOM 659 C CA . LYS A 1 89 ? -12.412 -3.911 17.315 1.00 89.38 89 LYS A CA 1
ATOM 660 C C . LYS A 1 89 ? -11.503 -2.679 17.400 1.00 89.38 89 LYS A C 1
ATOM 662 O O . LYS A 1 89 ? -10.567 -2.667 18.198 1.00 89.38 89 LYS A O 1
ATOM 667 N N . ILE A 1 90 ? -11.805 -1.627 16.636 1.00 91.12 90 ILE A N 1
ATOM 668 C CA . ILE A 1 90 ? -11.096 -0.335 16.701 1.00 91.12 90 ILE A CA 1
ATOM 669 C C . ILE A 1 90 ? -11.270 0.301 18.085 1.00 91.12 90 ILE A C 1
ATOM 671 O O . ILE A 1 90 ? -10.297 0.730 18.708 1.00 91.12 90 ILE A O 1
ATOM 675 N N . ARG A 1 91 ? -12.502 0.320 18.606 1.00 86.62 91 ARG A N 1
ATOM 676 C CA . ARG A 1 91 ? -12.813 0.904 19.917 1.00 86.62 91 ARG A CA 1
ATOM 677 C C . ARG A 1 91 ? -12.111 0.163 21.055 1.00 86.62 91 ARG A C 1
ATOM 679 O O . ARG A 1 91 ? -11.577 0.812 21.950 1.00 86.62 91 ARG A O 1
ATOM 686 N N . SER A 1 92 ? -12.073 -1.166 21.002 1.00 80.81 92 SER A N 1
ATOM 687 C CA . SER A 1 92 ? -11.379 -2.002 21.987 1.00 80.81 92 SER A CA 1
ATOM 688 C C . SER A 1 92 ? -9.853 -1.882 21.914 1.00 80.81 92 SER A C 1
ATOM 690 O O . SER A 1 92 ? -9.191 -2.035 22.935 1.00 80.81 92 SER A O 1
ATOM 692 N N . GLY A 1 93 ? -9.283 -1.575 20.743 1.00 66.69 93 GLY A N 1
ATOM 693 C CA . GLY A 1 93 ? -7.849 -1.292 20.593 1.00 66.69 93 GLY A CA 1
ATOM 694 C C . GLY A 1 93 ? -7.430 0.095 21.098 1.00 66.69 93 GLY A C 1
ATOM 695 O O . GLY A 1 93 ? -6.270 0.300 21.441 1.00 66.69 93 GLY A O 1
ATOM 696 N N . THR A 1 94 ? -8.371 1.041 21.206 1.00 58.16 94 THR A N 1
ATOM 697 C CA . THR A 1 94 ? -8.097 2.453 21.553 1.00 58.16 94 THR A CA 1
ATOM 698 C C . THR A 1 94 ? -8.137 2.734 23.068 1.00 58.16 94 THR A C 1
ATOM 700 O O . THR A 1 94 ? -8.189 3.884 23.498 1.00 58.16 94 THR A O 1
ATOM 703 N N . SER A 1 95 ? -8.073 1.719 23.936 1.00 48.44 95 SER A N 1
ATOM 704 C CA . SER A 1 95 ? -8.090 1.915 25.400 1.00 48.44 95 SER A CA 1
ATOM 705 C C . SER A 1 95 ? -6.801 2.501 26.009 1.00 48.44 95 SER A C 1
ATOM 707 O O . SER A 1 95 ? -6.678 2.530 27.231 1.00 48.44 95 SER A O 1
ATOM 709 N N . SER A 1 96 ? -5.878 3.040 25.205 1.00 46.34 96 SER A N 1
ATOM 710 C CA . SER A 1 96 ? -4.623 3.623 25.698 1.00 46.34 96 SER A CA 1
ATOM 711 C C . SER A 1 96 ? -4.251 4.951 25.034 1.00 46.34 96 SER A C 1
ATOM 713 O O . SER A 1 96 ? -3.115 5.105 24.606 1.00 46.34 96 SER A O 1
ATOM 715 N N . THR A 1 97 ? -5.151 5.936 24.947 1.00 36.28 97 THR A N 1
ATOM 716 C CA . THR A 1 97 ? -4.746 7.355 25.090 1.00 36.28 97 THR A CA 1
ATOM 717 C C . THR A 1 97 ? -5.949 8.248 25.381 1.00 36.28 97 THR A C 1
ATOM 719 O O . THR A 1 97 ? -6.673 8.693 24.493 1.00 36.28 97 THR A O 1
ATOM 722 N N . THR A 1 98 ? -6.150 8.551 26.660 1.00 46.12 98 THR A N 1
ATOM 723 C CA . THR A 1 98 ? -6.886 9.743 27.074 1.00 46.12 98 THR A CA 1
ATOM 724 C C . THR A 1 98 ? -6.042 10.959 26.704 1.00 46.12 98 THR A C 1
ATOM 726 O O . THR A 1 98 ? -4.939 11.108 27.220 1.00 46.12 98 THR A O 1
ATOM 729 N N . SER A 1 99 ? -6.553 11.855 25.866 1.00 38.59 99 SER A N 1
ATOM 730 C CA . SER A 1 99 ? -6.206 13.271 25.987 1.00 38.59 99 SER A CA 1
ATOM 731 C C . SER A 1 99 ? -7.329 14.138 25.433 1.00 38.59 99 SER A C 1
ATOM 733 O O . SER A 1 99 ? -7.557 14.238 24.229 1.00 38.59 99 SER A O 1
ATOM 735 N N . LEU A 1 100 ? -8.070 14.717 26.374 1.00 43.31 100 LEU A N 1
ATOM 736 C CA . LEU A 1 100 ? -8.909 15.884 26.179 1.00 43.31 100 LEU A CA 1
ATOM 737 C C . LEU A 1 100 ? -8.009 17.079 25.853 1.00 43.31 100 LEU A C 1
ATOM 739 O O . LEU A 1 100 ? -7.186 17.440 26.687 1.00 43.31 100 LEU A O 1
ATOM 743 N N . HIS A 1 101 ? -8.243 17.758 24.731 1.00 34.66 101 HIS A N 1
ATOM 744 C CA . HIS A 1 101 ? -8.195 19.221 24.731 1.00 34.66 101 HIS A CA 1
ATOM 745 C C . HIS A 1 101 ? -8.931 19.822 23.520 1.00 34.66 101 HIS A C 1
ATOM 747 O O . HIS A 1 101 ? -8.659 19.427 22.385 1.00 34.66 101 HIS A O 1
ATOM 753 N N . PRO A 1 102 ? -9.841 20.793 23.725 1.00 46.88 102 PRO A N 1
ATOM 754 C CA . PRO A 1 102 ? -10.236 21.759 22.708 1.00 46.88 102 PRO A CA 1
ATOM 755 C C . PRO A 1 102 ? -9.346 23.018 22.796 1.00 46.88 102 PRO A C 1
ATOM 757 O O . PRO A 1 102 ? -8.823 23.336 23.865 1.00 46.88 102 PRO A O 1
ATOM 760 N N . GLY A 1 103 ? -9.221 23.765 21.694 1.00 30.12 103 GLY A N 1
ATOM 761 C CA . GLY A 1 103 ? -8.724 25.151 21.704 1.00 30.12 103 GLY A CA 1
ATOM 762 C C . GLY A 1 103 ? -7.615 25.455 20.681 1.00 30.12 103 GLY A C 1
ATOM 763 O O . GLY A 1 103 ? -6.562 24.829 20.761 1.00 30.12 103 GLY A O 1
ATOM 764 N N . PRO A 1 104 ? -7.822 26.397 19.736 1.00 64.94 104 PRO A N 1
ATOM 765 C CA . PRO A 1 104 ? -6.857 26.751 18.697 1.00 64.94 104 PRO A CA 1
ATOM 766 C C . PRO A 1 104 ? -6.034 27.989 19.088 1.00 64.94 104 PRO A C 1
ATOM 768 O O . PRO A 1 104 ? -6.619 29.029 19.356 1.00 64.94 104 PRO A O 1
ATOM 771 N N . GLU A 1 105 ? -4.701 27.931 19.045 1.00 34.47 105 GLU A N 1
ATOM 772 C CA . GLU A 1 105 ? -3.861 29.131 18.896 1.00 34.47 105 GLU A CA 1
ATOM 773 C C . GLU A 1 105 ? -2.431 28.769 18.454 1.00 34.47 105 GLU A C 1
ATOM 775 O O . GLU A 1 105 ? -1.994 27.626 18.556 1.00 34.47 105 GLU A O 1
ATOM 780 N N . ALA A 1 106 ? -1.755 29.746 17.861 1.00 44.81 106 ALA A N 1
ATOM 781 C CA . ALA A 1 106 ? -0.617 29.650 16.956 1.00 44.81 106 ALA A CA 1
ATOM 782 C C . ALA A 1 106 ? 0.712 29.089 17.527 1.00 44.81 106 ALA A C 1
ATOM 784 O O . ALA A 1 106 ? 1.134 29.485 18.603 1.00 44.81 106 ALA A O 1
ATOM 785 N N . ALA A 1 107 ? 1.376 28.260 16.694 1.00 43.22 107 ALA A N 1
ATOM 786 C CA . ALA A 1 107 ? 2.824 28.016 16.453 1.00 43.22 107 ALA A CA 1
ATOM 787 C C . ALA A 1 107 ? 3.832 27.975 17.642 1.00 43.22 107 ALA A C 1
ATOM 789 O O . ALA A 1 107 ? 3.842 28.871 18.479 1.00 43.22 107 ALA A O 1
ATOM 790 N N . PRO A 1 108 ? 4.815 27.035 17.657 1.00 47.50 108 PRO A N 1
ATOM 791 C CA . PRO A 1 108 ? 6.001 27.190 16.798 1.00 47.50 108 PRO A CA 1
ATOM 792 C C . PRO A 1 108 ? 6.610 25.885 16.226 1.00 47.50 108 PRO A C 1
ATOM 794 O O . PRO A 1 108 ? 6.415 24.779 16.711 1.00 47.50 108 PRO A O 1
ATOM 797 N N . ILE A 1 109 ? 7.435 26.059 15.190 1.00 51.09 109 ILE A N 1
ATOM 798 C CA . ILE A 1 109 ? 8.147 25.061 14.357 1.00 51.09 109 ILE A CA 1
ATOM 799 C C . ILE A 1 109 ? 9.082 24.101 15.144 1.00 51.09 109 ILE A C 1
ATOM 801 O O . ILE A 1 109 ? 9.577 23.120 14.591 1.00 51.09 109 ILE A O 1
ATOM 805 N N . ALA A 1 110 ? 9.291 24.317 16.445 1.00 47.31 110 ALA A N 1
ATOM 806 C CA . ALA A 1 110 ? 10.179 23.508 17.285 1.00 47.31 110 ALA A CA 1
ATOM 807 C C . ALA A 1 110 ? 9.679 22.070 17.535 1.00 47.31 110 ALA A C 1
ATOM 809 O O . ALA A 1 110 ? 10.476 21.187 17.841 1.00 47.31 110 ALA A O 1
ATOM 810 N N . THR A 1 111 ? 8.385 21.799 17.348 1.00 46.16 111 THR A N 1
ATOM 811 C CA . THR A 1 111 ? 7.803 20.469 17.589 1.00 46.16 111 THR A CA 1
ATOM 812 C C . THR A 1 111 ? 8.162 19.447 16.501 1.00 46.16 111 THR A C 1
ATOM 814 O O . THR A 1 111 ? 8.080 18.248 16.742 1.00 46.16 111 THR A O 1
ATOM 817 N N . ILE A 1 112 ? 8.609 19.874 15.311 1.00 53.59 112 ILE A N 1
ATOM 818 C CA . ILE A 1 112 ? 8.902 18.940 14.205 1.00 53.59 112 ILE A CA 1
ATOM 819 C C . ILE A 1 112 ? 10.181 18.124 14.472 1.00 53.59 112 ILE A C 1
ATOM 821 O O . ILE A 1 112 ? 10.247 16.961 14.084 1.00 53.59 112 ILE A O 1
ATOM 825 N N . LEU A 1 113 ? 11.174 18.681 15.176 1.00 47.84 113 LEU A N 1
ATOM 826 C CA . LEU A 1 113 ? 12.400 17.946 15.526 1.00 47.84 113 LEU A CA 1
ATOM 827 C C . LEU A 1 113 ? 12.199 16.961 16.687 1.00 47.84 113 LEU A C 1
ATOM 829 O O . LEU A 1 113 ? 12.884 15.943 16.731 1.00 47.84 113 LEU A O 1
ATOM 833 N N . ASP A 1 114 ? 11.229 17.213 17.569 1.00 44.06 114 ASP A N 1
ATOM 834 C CA . ASP A 1 114 ? 10.868 16.295 18.658 1.00 44.06 114 ASP A CA 1
ATOM 835 C C . ASP A 1 114 ? 9.938 15.162 18.176 1.00 44.06 114 ASP A C 1
ATOM 837 O O . ASP A 1 114 ? 9.975 14.042 18.673 1.00 44.06 114 ASP A O 1
ATOM 841 N N . GLN A 1 115 ? 9.167 15.394 17.109 1.00 42.97 115 GLN A N 1
ATOM 842 C CA . GLN A 1 115 ? 8.371 14.344 16.457 1.00 42.97 115 GLN A CA 1
ATOM 843 C C . GLN A 1 115 ? 9.219 13.345 15.647 1.00 42.97 115 GLN A C 1
ATOM 845 O O . GLN A 1 115 ? 8.742 12.255 15.346 1.00 42.97 115 GLN A O 1
ATOM 850 N N . LEU A 1 116 ? 10.477 13.671 15.320 1.00 49.06 116 LEU A N 1
ATOM 851 C CA . LEU A 1 116 ? 11.406 12.737 14.665 1.00 49.06 116 LEU A CA 1
ATOM 852 C C . LEU A 1 116 ? 12.143 11.819 15.661 1.00 49.06 116 LEU A C 1
ATOM 854 O O . LEU A 1 116 ? 12.733 10.829 15.235 1.00 49.06 116 LEU A O 1
ATOM 858 N N . SER A 1 117 ? 12.133 12.116 16.966 1.00 47.50 117 SER A N 1
ATOM 859 C CA . SER A 1 117 ? 12.754 11.261 17.995 1.00 47.50 117 SER A CA 1
ATOM 860 C C . SER A 1 117 ? 11.788 10.207 18.552 1.00 47.50 117 SER A C 1
ATOM 862 O O . SER A 1 117 ? 12.224 9.216 19.134 1.00 47.50 117 SER A O 1
ATOM 864 N N . SER A 1 118 ? 10.482 10.386 18.323 1.00 43.91 118 SER A N 1
ATOM 865 C CA . SER A 1 118 ? 9.412 9.482 18.761 1.00 43.91 118 SER A CA 1
ATOM 866 C C . SER A 1 118 ? 8.949 8.516 17.662 1.00 43.91 118 SER A C 1
ATOM 868 O O . SER A 1 118 ? 7.818 8.029 17.680 1.00 43.91 118 SER A O 1
ATOM 870 N N . PHE A 1 119 ? 9.813 8.205 16.689 1.00 43.66 119 PHE A N 1
ATOM 871 C CA . PHE A 1 119 ? 9.567 7.019 15.877 1.00 43.66 119 PHE A CA 1
ATOM 872 C C . PHE A 1 119 ? 9.766 5.787 16.762 1.00 43.66 119 PHE A C 1
ATOM 874 O O . PHE A 1 119 ? 10.846 5.631 17.341 1.00 43.66 119 PHE A O 1
ATOM 881 N N . PRO A 1 120 ? 8.763 4.898 16.880 1.00 50.38 120 PRO A N 1
ATOM 882 C CA . PRO A 1 120 ? 8.975 3.610 17.513 1.00 50.38 120 PRO A CA 1
ATOM 883 C C . PRO A 1 120 ? 10.139 2.932 16.794 1.00 50.38 120 PRO A C 1
ATOM 885 O O . PRO A 1 120 ? 10.203 2.939 15.561 1.00 50.38 120 PRO A O 1
ATOM 888 N N . SER A 1 121 ? 11.080 2.422 17.588 1.00 53.56 121 SER A N 1
ATOM 889 C CA . SER A 1 121 ? 12.236 1.655 17.142 1.00 53.56 121 SER A CA 1
ATOM 890 C C . SER A 1 121 ? 11.871 0.816 15.923 1.00 53.56 121 SER A C 1
ATOM 892 O O . SER A 1 121 ? 10.952 -0.005 15.971 1.00 53.56 121 SER A O 1
ATOM 894 N N . VAL A 1 122 ? 12.562 1.077 14.809 1.00 54.12 122 VAL A N 1
ATOM 895 C CA . VAL A 1 122 ? 12.389 0.335 13.559 1.00 54.12 122 VAL A CA 1
ATOM 896 C C . VAL A 1 122 ? 12.349 -1.155 13.919 1.00 54.12 122 VAL A C 1
ATOM 898 O O . VAL A 1 122 ? 13.297 -1.629 14.555 1.00 54.12 122 VAL A O 1
ATOM 901 N N . PRO A 1 123 ? 11.264 -1.888 13.596 1.00 58.19 123 PRO A N 1
ATOM 902 C CA . PRO A 1 123 ? 11.122 -3.276 14.005 1.00 58.19 123 PRO A CA 1
ATOM 903 C C . PRO A 1 123 ? 12.376 -4.048 13.603 1.00 58.19 123 PRO A C 1
ATOM 905 O O . PRO A 1 123 ? 12.817 -3.932 12.459 1.00 58.19 123 PRO A O 1
ATOM 908 N N . ALA A 1 124 ? 12.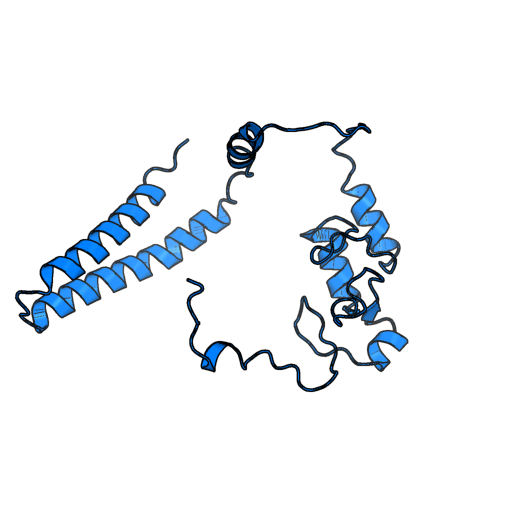946 -4.851 14.506 1.00 56.28 124 ALA A N 1
ATOM 909 C CA . ALA A 1 124 ? 14.171 -5.626 14.253 1.00 56.28 124 ALA A CA 1
ATOM 910 C C . ALA A 1 124 ? 14.112 -6.454 12.948 1.00 56.28 124 ALA A C 1
ATOM 912 O O . ALA A 1 124 ? 15.132 -6.760 12.333 1.00 56.28 124 ALA A O 1
ATOM 913 N N . PHE A 1 125 ? 12.899 -6.758 12.482 1.00 54.12 125 PHE A N 1
ATOM 914 C CA . PHE A 1 125 ? 12.626 -7.388 11.198 1.00 54.12 125 PHE A CA 1
ATOM 915 C C . PHE A 1 125 ? 13.123 -6.582 9.981 1.00 54.12 125 PHE A C 1
ATOM 917 O O . PHE A 1 125 ? 13.708 -7.163 9.066 1.00 54.12 125 PHE A O 1
ATOM 924 N N . LEU A 1 126 ? 12.975 -5.250 9.979 1.00 55.88 126 LEU A N 1
ATOM 925 C CA . LEU A 1 126 ? 13.521 -4.390 8.921 1.00 55.88 126 LEU A CA 1
ATOM 926 C C . LEU A 1 126 ? 15.055 -4.351 8.960 1.00 55.88 126 LEU A C 1
ATOM 928 O O . LEU A 1 126 ? 15.684 -4.267 7.907 1.00 55.88 126 LEU A O 1
ATOM 932 N N . GLY A 1 127 ? 15.661 -4.465 10.147 1.00 63.19 127 GLY A N 1
ATOM 933 C CA . GLY A 1 127 ? 17.116 -4.577 10.309 1.00 63.19 127 GLY A CA 1
ATOM 934 C C . GLY A 1 127 ? 17.678 -5.849 9.669 1.00 63.19 127 GLY A C 1
ATOM 935 O O . GLY A 1 127 ? 18.665 -5.801 8.940 1.00 63.19 127 GLY A O 1
ATOM 936 N N . ASN A 1 128 ? 16.995 -6.981 9.849 1.00 67.25 128 ASN A N 1
ATOM 937 C CA . ASN A 1 128 ? 17.412 -8.240 9.231 1.00 67.25 128 ASN A CA 1
ATOM 938 C C . ASN A 1 128 ? 17.211 -8.223 7.711 1.00 67.25 128 ASN A C 1
ATOM 940 O O . ASN A 1 128 ? 18.122 -8.592 6.976 1.00 67.25 128 ASN A O 1
ATOM 944 N N . TYR A 1 129 ? 16.060 -7.754 7.220 1.00 65.94 129 TYR A N 1
ATOM 945 C CA . TYR A 1 129 ? 15.805 -7.683 5.776 1.00 65.94 129 TYR A CA 1
ATOM 946 C C . TYR A 1 129 ? 16.811 -6.769 5.063 1.00 65.94 129 TYR A C 1
ATOM 948 O O . TYR A 1 129 ? 17.357 -7.117 4.018 1.00 65.94 129 TYR A O 1
ATOM 956 N N . SER A 1 130 ? 17.119 -5.618 5.663 1.00 63.19 130 SER A N 1
ATOM 957 C CA . SER A 1 130 ? 18.122 -4.699 5.126 1.00 63.19 130 SER A CA 1
ATOM 958 C C . SER A 1 130 ? 19.534 -5.289 5.159 1.00 63.19 130 SER A C 1
ATOM 960 O O . SER A 1 130 ? 20.239 -5.181 4.161 1.00 63.19 130 SER A O 1
ATOM 962 N N . ALA A 1 131 ? 19.932 -6.002 6.215 1.00 68.62 131 ALA A N 1
ATOM 963 C CA . ALA A 1 131 ? 21.226 -6.684 6.252 1.00 68.62 131 ALA A CA 1
ATOM 964 C C . ALA A 1 131 ? 21.333 -7.798 5.193 1.00 68.62 131 ALA A C 1
ATOM 966 O O . ALA A 1 131 ? 22.298 -7.833 4.430 1.00 68.62 131 ALA A O 1
ATOM 967 N N . PHE A 1 132 ? 20.334 -8.680 5.093 1.00 76.56 132 PHE A N 1
ATOM 968 C CA . PHE A 1 132 ? 20.381 -9.818 4.170 1.00 76.56 132 PHE A CA 1
ATOM 969 C C . PHE A 1 132 ? 20.215 -9.421 2.699 1.00 76.56 132 PHE A C 1
ATOM 971 O O . PHE A 1 132 ? 20.774 -10.093 1.837 1.00 76.56 132 PHE A O 1
ATOM 978 N N . CYS A 1 133 ? 19.497 -8.338 2.390 1.00 72.31 133 CYS A N 1
ATOM 979 C CA . CYS A 1 133 ? 19.257 -7.927 1.004 1.00 72.31 133 CYS A CA 1
ATOM 980 C C . CYS A 1 133 ? 20.194 -6.809 0.523 1.00 72.31 133 CYS A C 1
ATOM 982 O O . CYS A 1 133 ? 20.609 -6.827 -0.637 1.00 72.31 133 CYS A O 1
ATOM 984 N N . LEU A 1 134 ? 20.569 -5.850 1.379 1.00 76.38 134 LEU A N 1
ATOM 985 C CA . LEU A 1 134 ? 21.398 -4.714 0.956 1.00 76.38 134 LEU A CA 1
ATOM 986 C C . LEU A 1 134 ? 22.894 -5.032 0.987 1.00 76.38 134 LEU A C 1
ATOM 988 O O . LEU A 1 134 ? 23.630 -4.489 0.163 1.00 76.38 134 LEU A O 1
ATOM 992 N N . LEU A 1 135 ? 23.369 -5.933 1.857 1.00 77.31 135 LEU A N 1
ATOM 993 C CA . LEU A 1 135 ? 24.786 -6.325 1.849 1.00 77.31 135 LEU A CA 1
ATOM 994 C C . LEU A 1 135 ? 25.184 -7.032 0.540 1.00 77.31 135 LEU A C 1
ATOM 996 O O . LEU A 1 135 ? 26.145 -6.593 -0.091 1.00 77.31 135 LEU A O 1
ATOM 1000 N N . PRO A 1 136 ? 24.449 -8.042 0.032 1.00 77.56 136 PRO A N 1
ATOM 1001 C CA . PRO A 1 136 ? 24.799 -8.661 -1.246 1.00 77.56 136 PRO A CA 1
ATOM 1002 C C . PRO A 1 136 ? 24.678 -7.690 -2.426 1.00 77.56 136 PRO A C 1
ATOM 1004 O O . PRO A 1 136 ? 25.518 -7.706 -3.327 1.00 77.56 136 PRO A O 1
ATOM 1007 N N . ALA A 1 137 ? 23.671 -6.810 -2.411 1.00 77.06 137 ALA A N 1
ATOM 1008 C CA . ALA A 1 137 ? 23.473 -5.810 -3.459 1.00 77.06 137 ALA A CA 1
ATOM 1009 C C . ALA A 1 137 ? 24.621 -4.784 -3.504 1.00 77.06 137 ALA A C 1
ATOM 1011 O O . ALA A 1 137 ? 25.137 -4.477 -4.580 1.00 77.06 137 ALA A O 1
ATOM 1012 N N . THR A 1 138 ? 25.069 -4.297 -2.342 1.00 78.81 138 THR A N 1
ATOM 1013 C CA . THR A 1 138 ? 26.199 -3.357 -2.238 1.00 78.81 138 THR A CA 1
ATOM 1014 C C . THR A 1 138 ? 27.517 -4.007 -2.642 1.00 78.81 138 THR A C 1
ATOM 1016 O O . THR A 1 138 ? 28.256 -3.415 -3.428 1.00 78.81 138 THR A O 1
ATOM 1019 N N . ILE A 1 139 ? 27.783 -5.242 -2.204 1.00 80.12 139 ILE A N 1
ATOM 1020 C CA . ILE A 1 139 ? 28.969 -6.006 -2.623 1.00 80.12 139 ILE A CA 1
ATOM 1021 C C . ILE A 1 139 ? 28.977 -6.186 -4.145 1.00 80.12 139 ILE A C 1
ATOM 1023 O O . ILE A 1 139 ? 29.973 -5.871 -4.790 1.00 80.12 139 ILE A O 1
ATOM 1027 N N . THR A 1 140 ? 27.852 -6.602 -4.735 1.00 80.62 140 THR A N 1
ATOM 1028 C CA . THR A 1 140 ? 27.733 -6.793 -6.191 1.00 80.62 140 THR A CA 1
ATOM 1029 C C . THR A 1 140 ? 27.996 -5.491 -6.951 1.00 80.62 140 THR A C 1
ATOM 1031 O O . THR A 1 140 ? 28.722 -5.485 -7.945 1.00 80.62 140 THR A O 1
ATOM 1034 N N . CYS A 1 141 ? 27.465 -4.369 -6.462 1.00 78.62 141 CYS A N 1
ATOM 1035 C CA . CYS A 1 141 ? 27.663 -3.054 -7.069 1.00 78.62 141 CYS A CA 1
ATOM 1036 C C . CYS A 1 141 ? 29.132 -2.595 -7.005 1.00 78.62 141 CYS A C 1
ATOM 1038 O O . CYS A 1 141 ? 29.677 -2.104 -7.999 1.00 78.62 141 CYS A O 1
ATOM 1040 N N . ILE A 1 142 ? 29.807 -2.820 -5.873 1.00 78.69 142 ILE A N 1
ATOM 1041 C CA . ILE A 1 142 ? 31.238 -2.528 -5.712 1.00 78.69 142 ILE A CA 1
ATOM 1042 C C . ILE A 1 142 ? 32.072 -3.407 -6.652 1.00 78.69 142 ILE A C 1
ATOM 1044 O O . ILE A 1 142 ? 32.922 -2.889 -7.375 1.00 78.69 142 ILE A O 1
ATOM 1048 N N . THR A 1 143 ? 31.820 -4.719 -6.695 1.00 80.50 143 THR A N 1
ATOM 1049 C CA . THR A 1 143 ? 32.559 -5.650 -7.562 1.00 80.50 143 THR A CA 1
ATOM 1050 C C . THR A 1 143 ? 32.398 -5.298 -9.038 1.00 80.50 143 THR A C 1
ATOM 1052 O O . THR A 1 143 ? 33.392 -5.277 -9.762 1.00 80.50 143 THR A O 1
ATOM 1055 N N . LEU A 1 144 ? 31.182 -4.961 -9.481 1.00 78.94 144 LEU A N 1
ATOM 1056 C CA . LEU A 1 144 ? 30.928 -4.515 -10.854 1.00 78.94 144 LEU A CA 1
ATOM 1057 C C . LEU A 1 144 ? 31.670 -3.219 -11.180 1.00 78.94 144 LEU A C 1
ATOM 1059 O O . LEU A 1 144 ? 32.258 -3.112 -12.252 1.00 78.94 144 LEU A O 1
ATOM 1063 N N . THR A 1 145 ? 31.704 -2.266 -10.249 1.00 78.81 145 THR A N 1
ATOM 1064 C CA . THR A 1 145 ? 32.435 -1.004 -10.426 1.00 78.81 145 THR A CA 1
ATOM 1065 C C . THR A 1 145 ? 33.937 -1.254 -10.557 1.00 78.81 145 THR A C 1
ATOM 1067 O O . THR A 1 145 ? 34.565 -0.752 -11.484 1.00 78.81 145 THR A O 1
ATOM 1070 N N . LEU A 1 146 ? 34.522 -2.082 -9.687 1.00 75.94 146 LEU A N 1
ATOM 1071 C CA . LEU A 1 146 ? 35.946 -2.430 -9.750 1.00 75.94 146 LEU A CA 1
ATOM 1072 C C . LEU A 1 146 ? 36.300 -3.216 -11.018 1.00 75.94 146 LEU A C 1
ATOM 1074 O O . LEU A 1 146 ? 37.347 -2.978 -11.617 1.00 75.94 146 LEU A O 1
ATOM 1078 N N . PHE A 1 147 ? 35.424 -4.125 -11.451 1.00 80.50 147 PHE A N 1
ATOM 1079 C CA . PHE A 1 147 ? 35.579 -4.845 -12.711 1.00 80.50 147 PHE A CA 1
ATOM 1080 C C . PHE A 1 147 ? 35.541 -3.886 -13.905 1.00 80.50 147 PHE A C 1
ATOM 1082 O O . PHE A 1 147 ? 36.427 -3.934 -14.753 1.00 80.50 147 PHE A O 1
ATOM 1089 N N . TYR A 1 148 ? 34.576 -2.966 -13.933 1.00 75.44 148 TYR A N 1
ATOM 1090 C CA . TYR A 1 148 ? 34.439 -1.960 -14.985 1.00 75.44 148 TYR A CA 1
ATOM 1091 C C . TYR A 1 148 ? 35.667 -1.042 -15.056 1.00 75.44 148 TYR A C 1
ATOM 1093 O O . TYR A 1 148 ? 36.205 -0.807 -16.135 1.00 75.44 148 TYR A O 1
ATOM 1101 N N . MET A 1 149 ? 36.174 -0.609 -13.900 1.00 72.19 149 MET A N 1
ATOM 1102 C CA . MET A 1 149 ? 37.404 0.179 -13.790 1.00 72.19 149 MET A CA 1
ATOM 1103 C C . MET A 1 149 ? 38.639 -0.577 -14.293 1.00 72.19 149 MET A C 1
ATOM 1105 O O . MET A 1 149 ? 39.513 0.021 -14.912 1.00 72.19 149 MET A O 1
ATOM 1109 N N . LYS A 1 150 ? 38.708 -1.891 -14.052 1.00 75.62 150 LYS A N 1
ATOM 1110 C CA . LYS A 1 150 ? 39.828 -2.736 -14.484 1.00 75.62 150 LYS A CA 1
ATOM 1111 C C . LYS A 1 150 ? 39.785 -3.079 -15.975 1.00 75.62 150 LYS A C 1
ATOM 1113 O O . LYS A 1 150 ? 40.836 -3.259 -16.576 1.00 75.62 150 LYS A O 1
ATOM 1118 N N . VAL A 1 151 ? 38.593 -3.217 -16.551 1.00 78.88 151 VAL A N 1
ATOM 1119 C CA . VAL A 1 151 ? 38.409 -3.649 -17.946 1.00 78.88 151 VAL A CA 1
ATOM 1120 C C . VAL A 1 151 ? 38.475 -2.486 -18.929 1.00 78.88 151 VAL A C 1
ATOM 1122 O O . VAL A 1 151 ? 38.903 -2.691 -20.059 1.00 78.88 151 VAL A O 1
ATOM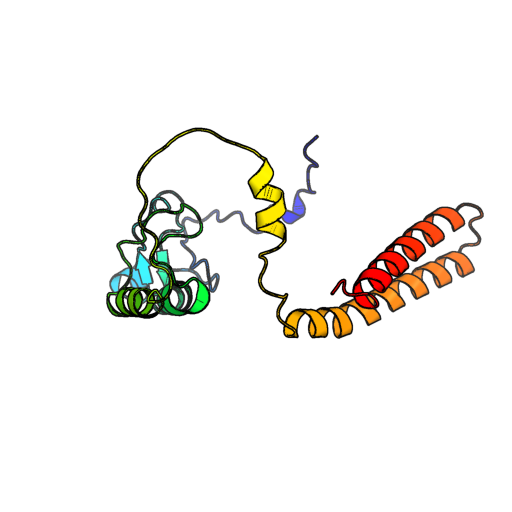 1125 N N . ILE A 1 152 ? 38.043 -1.287 -18.531 1.00 72.44 152 ILE A N 1
ATOM 1126 C CA . ILE A 1 152 ? 37.821 -0.196 -19.488 1.00 72.44 152 ILE A CA 1
ATOM 1127 C C . ILE A 1 152 ? 38.957 0.839 -19.529 1.00 72.44 152 ILE A C 1
ATOM 1129 O O . ILE A 1 152 ? 38.942 1.668 -20.428 1.00 72.44 152 ILE A O 1
ATOM 1133 N N . GLU A 1 153 ? 39.968 0.773 -18.649 1.00 67.12 153 GLU A N 1
ATOM 1134 C CA . GLU A 1 153 ? 41.176 1.635 -18.704 1.00 67.12 153 GLU A CA 1
ATOM 1135 C C . GLU A 1 153 ? 40.862 3.123 -18.993 1.00 67.12 153 GLU A C 1
ATOM 1137 O O . GLU A 1 153 ? 41.580 3.832 -19.688 1.00 67.12 153 GLU A O 1
ATOM 1142 N N . VAL A 1 154 ? 39.733 3.619 -18.477 1.00 62.22 154 VAL A N 1
ATOM 1143 C CA . VAL A 1 154 ? 39.343 5.018 -18.656 1.00 62.22 154 VAL A CA 1
ATOM 1144 C C . VAL A 1 154 ? 39.958 5.819 -17.519 1.00 62.22 154 VAL A C 1
ATOM 1146 O O . VAL A 1 154 ? 39.508 5.731 -16.375 1.00 62.22 154 VAL A O 1
ATOM 1149 N N . ASP A 1 155 ? 40.941 6.658 -17.852 1.00 67.00 155 ASP A N 1
ATOM 1150 C CA . ASP A 1 155 ? 41.624 7.592 -16.939 1.00 67.00 155 ASP A CA 1
ATOM 1151 C C . ASP A 1 155 ? 40.662 8.527 -16.171 1.00 67.00 155 ASP A C 1
ATOM 1153 O O . ASP A 1 155 ? 40.991 9.052 -15.108 1.00 67.00 155 ASP A O 1
ATOM 1157 N N . ASN A 1 156 ? 39.424 8.681 -16.653 1.00 60.25 156 ASN A N 1
ATOM 1158 C CA . ASN A 1 156 ? 38.373 9.492 -16.027 1.00 60.25 156 ASN A CA 1
ATOM 1159 C C . ASN A 1 156 ? 37.403 8.698 -15.123 1.00 60.25 156 ASN A C 1
ATOM 1161 O O . ASN A 1 156 ? 36.501 9.284 -14.521 1.00 60.25 156 ASN A O 1
ATOM 1165 N N . GLY A 1 157 ? 37.551 7.373 -15.008 1.00 57.38 157 GLY A N 1
ATOM 1166 C CA . GLY A 1 157 ? 36.620 6.505 -14.272 1.00 57.38 157 GLY A CA 1
ATOM 1167 C C . GLY A 1 157 ? 36.761 6.596 -12.750 1.00 57.38 157 GLY A C 1
ATOM 1168 O O . GLY A 1 157 ? 35.834 6.270 -12.004 1.00 57.38 157 GLY A O 1
ATOM 1169 N N . THR A 1 158 ? 37.906 7.092 -12.274 1.00 65.94 158 THR A N 1
ATOM 1170 C CA . THR A 1 158 ? 38.280 7.098 -10.852 1.00 65.94 158 THR A CA 1
ATOM 1171 C C . THR A 1 158 ? 37.302 7.905 -10.000 1.00 65.94 158 THR A C 1
ATOM 1173 O O . THR A 1 158 ? 36.970 7.499 -8.887 1.00 65.94 158 THR A O 1
ATOM 1176 N N . GLY A 1 159 ? 36.760 9.002 -10.542 1.00 66.00 159 GLY A N 1
ATOM 1177 C CA . GLY A 1 159 ? 35.772 9.826 -9.843 1.00 66.00 159 GLY A CA 1
ATOM 1178 C C . GLY A 1 159 ? 34.439 9.109 -9.609 1.00 66.00 159 GLY A C 1
ATOM 1179 O O . GLY A 1 159 ? 33.857 9.226 -8.534 1.00 66.00 159 GLY A O 1
ATOM 1180 N N . ILE A 1 160 ? 33.975 8.322 -10.583 1.00 68.88 160 ILE A N 1
ATOM 1181 C CA . ILE A 1 160 ? 32.701 7.592 -10.494 1.00 68.88 160 ILE A CA 1
ATOM 1182 C C . ILE A 1 160 ? 32.850 6.380 -9.564 1.00 68.88 160 ILE A C 1
ATOM 1184 O O . ILE A 1 160 ? 31.965 6.099 -8.757 1.00 68.88 160 ILE A O 1
ATOM 1188 N N . GLY A 1 161 ? 34.002 5.703 -9.600 1.00 69.81 161 GLY A N 1
ATOM 1189 C CA . GLY A 1 161 ? 34.297 4.615 -8.667 1.00 69.81 161 GLY A CA 1
ATOM 1190 C C . GLY A 1 161 ? 34.329 5.073 -7.205 1.00 69.81 161 GLY A C 1
ATOM 1191 O O . GLY A 1 161 ? 33.767 4.411 -6.330 1.00 69.81 161 GLY A O 1
ATOM 1192 N N . LEU A 1 162 ? 34.924 6.239 -6.939 1.00 69.88 162 LEU A N 1
ATOM 1193 C CA . LEU A 1 162 ? 34.996 6.807 -5.592 1.00 69.88 162 LEU A CA 1
ATOM 1194 C C . LEU A 1 162 ? 33.628 7.241 -5.059 1.00 69.88 162 LEU A C 1
ATOM 1196 O O . LEU A 1 162 ? 33.334 6.982 -3.896 1.00 69.88 162 LEU A O 1
ATOM 1200 N N . THR A 1 163 ? 32.768 7.854 -5.873 1.00 71.44 163 THR A N 1
ATOM 1201 C CA . THR A 1 163 ? 31.434 8.282 -5.412 1.00 71.44 163 THR A CA 1
ATOM 1202 C C . THR A 1 163 ? 30.535 7.096 -5.072 1.00 71.44 163 THR A C 1
ATOM 1204 O O . THR A 1 163 ? 29.846 7.125 -4.047 1.00 71.44 163 THR A O 1
ATOM 1207 N N . ILE A 1 164 ? 30.591 6.022 -5.865 1.00 74.56 164 ILE A N 1
ATOM 1208 C CA . ILE A 1 164 ? 29.877 4.770 -5.580 1.00 74.56 164 ILE A CA 1
ATOM 1209 C C . ILE A 1 164 ? 30.433 4.120 -4.304 1.00 74.56 164 ILE A C 1
ATOM 1211 O O . ILE A 1 164 ? 29.663 3.742 -3.418 1.00 74.56 164 ILE A O 1
ATOM 1215 N N . GLY A 1 165 ? 31.761 4.066 -4.153 1.00 75.38 165 GLY A N 1
ATOM 1216 C CA . GLY A 1 165 ? 32.416 3.527 -2.959 1.00 75.38 165 GLY A CA 1
ATOM 1217 C C . GLY A 1 165 ? 32.078 4.297 -1.678 1.00 75.38 165 GLY A C 1
ATOM 1218 O O . GLY A 1 165 ? 31.716 3.688 -0.672 1.00 75.38 165 GLY A O 1
ATOM 1219 N N . ILE A 1 166 ? 32.125 5.632 -1.715 1.00 73.50 166 ILE A N 1
ATOM 1220 C CA . IL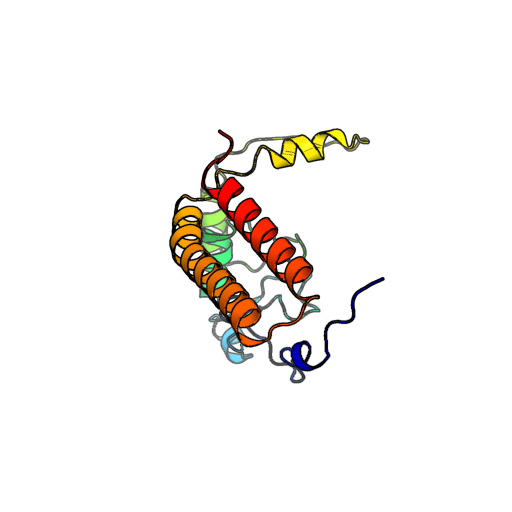E A 1 166 ? 31.785 6.503 -0.576 1.00 73.50 166 ILE A CA 1
ATOM 1221 C C . ILE A 1 166 ? 30.308 6.349 -0.200 1.00 73.50 166 ILE A C 1
ATOM 1223 O O . ILE A 1 166 ? 29.981 6.283 0.987 1.00 73.50 166 ILE A O 1
ATOM 1227 N N . SER A 1 167 ? 29.415 6.233 -1.186 1.00 75.50 167 SER A N 1
ATOM 1228 C CA . SER A 1 167 ? 27.987 6.001 -0.940 1.00 75.50 167 SER A CA 1
ATOM 1229 C C . SER A 1 167 ? 27.760 4.659 -0.237 1.00 75.50 167 SER A C 1
ATOM 1231 O O . SER A 1 167 ? 27.040 4.600 0.760 1.00 75.50 167 SER A O 1
ATOM 1233 N N . ALA A 1 168 ? 28.442 3.598 -0.679 1.00 76.19 168 ALA A N 1
ATOM 1234 C CA . ALA A 1 168 ? 28.367 2.279 -0.053 1.00 76.19 168 ALA A CA 1
ATOM 1235 C C . ALA A 1 168 ? 28.956 2.260 1.370 1.00 76.19 168 ALA A C 1
ATOM 1237 O O . ALA A 1 168 ? 28.347 1.696 2.277 1.00 76.19 168 ALA A O 1
ATOM 1238 N N . LEU A 1 169 ? 30.095 2.925 1.593 1.00 77.81 169 LEU A N 1
ATOM 1239 C CA . LEU A 1 169 ? 30.710 3.091 2.918 1.00 77.81 169 LEU A CA 1
ATOM 1240 C C . LEU A 1 169 ? 29.818 3.882 3.873 1.00 77.81 169 LEU A C 1
ATOM 1242 O O . LEU A 1 169 ? 29.718 3.537 5.047 1.00 77.81 169 LEU A O 1
ATOM 1246 N N . THR A 1 170 ? 29.143 4.915 3.369 1.00 73.19 170 THR A N 1
ATOM 1247 C CA . THR A 1 170 ? 28.195 5.700 4.161 1.00 73.19 170 THR A CA 1
ATOM 1248 C C . THR A 1 170 ? 27.038 4.813 4.601 1.00 73.19 170 THR A C 1
ATOM 1250 O O . THR A 1 170 ? 26.754 4.742 5.792 1.00 73.19 170 THR A O 1
ATOM 1253 N N . ILE A 1 171 ? 26.427 4.066 3.677 1.00 75.94 171 ILE A N 1
ATOM 1254 C CA . ILE A 1 171 ? 25.365 3.102 3.999 1.00 75.94 171 ILE A CA 1
ATOM 1255 C C . ILE A 1 171 ? 25.865 2.092 5.045 1.00 75.94 171 ILE A C 1
ATOM 1257 O O . ILE A 1 171 ? 25.216 1.908 6.072 1.00 75.94 171 ILE A O 1
ATOM 1261 N N . LEU A 1 172 ? 27.054 1.513 4.854 1.00 75.88 172 LEU A N 1
ATOM 1262 C CA . LEU A 1 172 ? 27.649 0.559 5.795 1.00 75.88 172 LEU A CA 1
ATOM 1263 C C . LEU A 1 172 ? 27.897 1.169 7.187 1.00 75.88 172 LEU A C 1
ATOM 1265 O O . L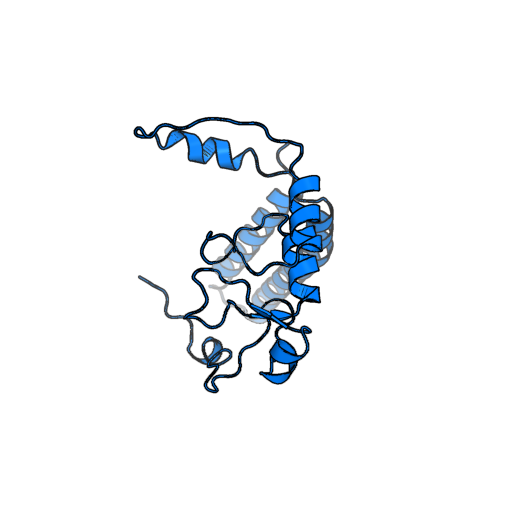EU A 1 172 ? 27.656 0.507 8.192 1.00 75.88 172 LEU A O 1
ATOM 1269 N N . HIS A 1 173 ? 28.326 2.430 7.266 1.00 78.62 173 HIS A N 1
ATOM 1270 C CA . HIS A 1 173 ? 28.522 3.140 8.530 1.00 78.62 173 HIS A CA 1
ATOM 1271 C C . HIS A 1 173 ? 27.210 3.288 9.314 1.00 78.62 173 HIS A C 1
ATOM 1273 O O . HIS A 1 173 ? 27.197 3.063 10.522 1.00 78.62 173 HIS A O 1
ATOM 1279 N N . TRP A 1 174 ? 26.099 3.606 8.640 1.00 72.62 174 TRP A N 1
ATOM 1280 C CA . TRP A 1 174 ? 24.774 3.648 9.275 1.00 72.62 174 TRP A CA 1
ATOM 1281 C C . TRP A 1 174 ? 24.342 2.278 9.816 1.00 72.62 174 TRP A C 1
ATOM 1283 O O . TRP A 1 174 ? 23.699 2.217 10.862 1.00 72.62 174 TRP A O 1
ATOM 1293 N N . PHE A 1 175 ? 24.731 1.188 9.147 1.00 72.31 175 PHE A N 1
ATOM 1294 C CA . PHE A 1 175 ? 24.447 -0.176 9.605 1.00 72.31 175 PHE A CA 1
ATOM 1295 C C . PHE A 1 175 ? 25.335 -0.633 10.768 1.00 72.31 175 PHE A C 1
ATOM 1297 O O . PHE A 1 175 ? 24.844 -1.297 11.678 1.00 72.31 175 PHE A O 1
ATOM 1304 N N . LEU A 1 176 ? 26.628 -0.299 10.751 1.00 77.12 176 LEU A N 1
ATOM 1305 C CA . LEU A 1 176 ? 27.584 -0.738 11.775 1.00 77.12 176 LEU A CA 1
ATOM 1306 C C . LEU A 1 176 ? 27.529 0.103 13.055 1.00 77.12 176 LEU A C 1
ATOM 1308 O O . LEU A 1 176 ? 27.843 -0.407 14.130 1.00 77.12 176 LEU A O 1
ATOM 1312 N N . PHE A 1 177 ? 27.109 1.366 12.959 1.00 75.94 177 PHE A N 1
ATOM 1313 C CA . PHE A 1 177 ? 26.985 2.276 14.096 1.00 75.94 177 PHE A CA 1
ATOM 1314 C C . PHE A 1 177 ? 25.545 2.783 14.241 1.00 75.94 177 PHE A C 1
ATOM 1316 O O . PHE A 1 177 ? 25.285 3.971 14.017 1.00 75.94 177 PHE A O 1
ATOM 1323 N N . PRO A 1 178 ? 24.592 1.916 14.638 1.00 66.31 178 PRO A N 1
ATOM 1324 C CA . PRO A 1 178 ? 23.269 2.378 15.022 1.00 66.31 178 PRO A CA 1
ATOM 1325 C C . PRO A 1 178 ? 23.437 3.300 16.233 1.00 66.31 178 PRO A C 1
ATOM 1327 O O . PRO A 1 178 ? 23.900 2.872 17.295 1.00 66.31 178 PRO A O 1
ATOM 1330 N N . ARG A 1 179 ? 23.133 4.593 16.057 1.00 60.03 179 ARG A N 1
ATOM 1331 C CA . ARG A 1 179 ? 23.133 5.555 17.163 1.00 60.03 179 ARG A CA 1
ATOM 1332 C C . ARG A 1 179 ? 22.143 5.050 18.215 1.00 60.03 179 ARG A C 1
ATOM 1334 O O . ARG A 1 179 ? 20.962 4.907 17.913 1.00 60.03 179 ARG A O 1
ATOM 1341 N N . LYS A 1 180 ? 22.678 4.702 19.388 1.00 53.84 180 LYS A N 1
ATOM 1342 C CA . LYS A 1 180 ? 21.907 4.380 20.591 1.00 53.84 180 LYS A CA 1
ATOM 1343 C C . LYS A 1 180 ? 21.218 5.623 21.128 1.00 53.84 180 LYS A C 1
ATOM 1345 O O . LYS A 1 180 ? 21.816 6.713 20.981 1.00 53.84 180 LYS A O 1
#

Radius of gyration: 24.36 Å; chains: 1; bounding box: 67×40×47 Å

Secondary structure (DSSP, 8-state):
------GGGTGGG---S--EE-TTT--EE-HHHHHTTSEEE--SGGGGGTTTEEEHHHHHHIIIIIS-SSB-TTT--B-TTS-HHHHHHHHHHTTT------------TTHHHHHTT-S----HHHHHHHHHHHHHHHHHHHHHHHHHHHHH--TTTHHHHHHHHHHHHHHHHHHH----

Foldseek 3Di:
DPDDDDPVVVPPPPPVDPFQAAPQVRHTDDPVCPVVLQKWFLPWPCPVVSNRIHGLVSCLCCCLPPVLHQADPPRRGGSPTRDPVSVVSSVVVPPPDDDDDDDDDDDDPVVVVVVVVPDDDDPVVVLVCCCVPVVVVLVVQLVVLVVCCVPVVDPPSVVVSVVSVVVSVVVVCCSVCVPD